Protein AF-A0A1J3K4W5-F1 (afdb_monomer_lite)

Structure (mmCIF, N/CA/C/O backbone):
data_AF-A0A1J3K4W5-F1
#
_entry.id   AF-A0A1J3K4W5-F1
#
loop_
_atom_site.group_PDB
_atom_site.id
_atom_site.type_symbol
_atom_site.label_atom_id
_atom_site.label_alt_id
_atom_site.label_comp_id
_atom_site.label_asym_id
_atom_site.label_entity_id
_atom_site.label_seq_id
_atom_site.pdbx_PDB_ins_code
_atom_site.Cartn_x
_atom_site.Cartn_y
_atom_site.Cartn_z
_atom_site.occupancy
_atom_site.B_iso_or_equiv
_atom_site.auth_seq_id
_atom_site.auth_comp_id
_atom_site.auth_asym_id
_atom_site.auth_atom_id
_atom_site.pdbx_PDB_model_num
ATOM 1 N N . ARG A 1 1 ? -16.619 -32.068 2.580 1.00 45.59 1 ARG A N 1
ATOM 2 C CA . ARG A 1 1 ? -15.956 -31.394 3.729 1.00 45.59 1 ARG A CA 1
ATOM 3 C C . ARG A 1 1 ? -15.918 -29.904 3.416 1.00 45.59 1 ARG A C 1
ATOM 5 O O . ARG A 1 1 ? -15.484 -29.599 2.311 1.00 45.59 1 ARG A O 1
ATOM 12 N N . PRO A 1 2 ? -16.373 -28.988 4.286 1.00 49.66 2 PRO A N 1
ATOM 13 C CA . PRO A 1 2 ? -16.243 -27.567 3.996 1.00 49.66 2 PRO A CA 1
ATOM 14 C C . PRO A 1 2 ? -14.756 -27.207 4.088 1.00 49.66 2 PRO A C 1
ATOM 16 O O . PRO A 1 2 ? -14.123 -27.378 5.128 1.00 49.66 2 PRO A O 1
ATOM 19 N N . THR A 1 3 ? -14.161 -26.788 2.976 1.00 56.88 3 THR A N 1
ATOM 20 C CA . THR A 1 3 ? -12.781 -26.299 2.940 1.00 56.88 3 THR A CA 1
ATOM 21 C C . THR A 1 3 ? -12.721 -24.973 3.686 1.00 56.88 3 THR A C 1
ATOM 23 O O . THR A 1 3 ? -13.363 -24.005 3.277 1.00 56.88 3 THR A O 1
ATOM 26 N N . LYS A 1 4 ? -11.967 -24.919 4.789 1.00 60.31 4 LYS A N 1
ATOM 27 C CA . LYS A 1 4 ? -11.711 -23.688 5.550 1.00 60.31 4 LYS A CA 1
ATOM 28 C C . LYS A 1 4 ? -11.095 -22.655 4.593 1.00 60.31 4 LYS A C 1
ATOM 30 O O . LYS A 1 4 ? -9.946 -22.797 4.184 1.00 60.31 4 LYS A O 1
ATOM 35 N N . ARG A 1 5 ? -11.883 -21.665 4.160 1.00 67.56 5 ARG A N 1
ATOM 36 C CA . ARG A 1 5 ? -11.459 -20.646 3.187 1.00 67.56 5 ARG A CA 1
ATOM 37 C C . ARG A 1 5 ? -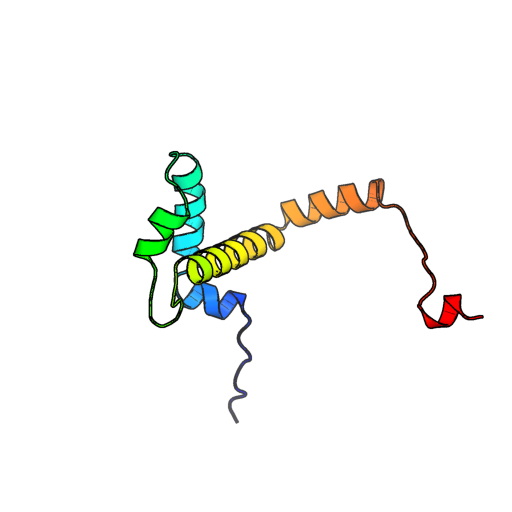10.372 -19.787 3.833 1.00 67.56 5 ARG A C 1
ATOM 39 O O . ARG A 1 5 ? -10.620 -19.171 4.868 1.00 67.56 5 ARG A O 1
ATOM 46 N N . ARG A 1 6 ? -9.168 -19.764 3.252 1.00 76.00 6 ARG A N 1
ATOM 47 C CA . ARG A 1 6 ? -8.068 -18.917 3.734 1.00 76.00 6 ARG A CA 1
ATOM 48 C C . ARG A 1 6 ? -8.482 -17.456 3.548 1.00 76.00 6 ARG A C 1
ATOM 50 O O . ARG A 1 6 ? -8.721 -17.027 2.422 1.00 76.00 6 ARG A O 1
ATOM 57 N N . LEU A 1 7 ? -8.623 -16.724 4.646 1.00 71.38 7 LEU A N 1
ATOM 58 C CA . LEU A 1 7 ? -8.928 -15.297 4.618 1.00 71.38 7 LEU A CA 1
ATOM 59 C C . LEU A 1 7 ? -7.654 -14.531 4.236 1.00 71.38 7 LEU A C 1
ATOM 61 O O . LEU A 1 7 ? -6.571 -14.839 4.735 1.00 71.38 7 LEU A O 1
ATOM 65 N N . SER A 1 8 ? -7.766 -13.574 3.314 1.00 77.62 8 SER A N 1
ATOM 66 C CA . SER A 1 8 ? -6.678 -12.634 3.035 1.00 77.62 8 SER A CA 1
ATOM 67 C C . SER A 1 8 ? -6.529 -11.662 4.205 1.00 77.62 8 SER A C 1
ATOM 69 O O . SER A 1 8 ? -7.503 -11.400 4.913 1.00 77.62 8 SER A O 1
ATOM 71 N N . GLN A 1 9 ? -5.336 -11.093 4.383 1.00 76.81 9 GLN A N 1
ATOM 72 C CA . GLN A 1 9 ? -5.098 -10.054 5.388 1.00 76.81 9 GLN A CA 1
ATOM 73 C C . GLN A 1 9 ? -6.092 -8.891 5.235 1.00 76.81 9 GLN A C 1
ATOM 75 O O . GLN A 1 9 ? -6.718 -8.510 6.216 1.00 76.81 9 GLN A O 1
ATOM 80 N N . TYR A 1 10 ? -6.369 -8.462 3.996 1.00 77.00 10 TYR A N 1
ATOM 81 C CA . TYR A 1 10 ? -7.445 -7.515 3.681 1.00 77.00 10 TYR A CA 1
ATOM 82 C C . TYR A 1 10 ? -8.799 -7.943 4.265 1.00 77.00 10 TYR A C 1
ATOM 84 O O . TYR A 1 10 ? -9.419 -7.188 5.002 1.00 77.00 10 TYR A O 1
ATOM 92 N N . SER A 1 11 ? -9.237 -9.183 4.011 1.00 79.62 11 SER A N 1
ATOM 93 C CA . SER A 1 11 ? -10.530 -9.670 4.515 1.00 79.62 11 SER A CA 1
ATOM 94 C C . SER A 1 11 ? -10.602 -9.758 6.042 1.00 79.62 11 SER A C 1
ATOM 96 O O . SER A 1 11 ? -11.690 -9.646 6.598 1.00 79.62 11 SER A O 1
ATOM 98 N N . ILE A 1 12 ? -9.466 -9.950 6.719 1.00 81.62 12 ILE A N 1
ATOM 99 C CA . ILE A 1 12 ? -9.385 -9.903 8.182 1.00 81.62 12 ILE A CA 1
ATOM 100 C C . ILE A 1 12 ? -9.534 -8.447 8.629 1.00 81.62 12 ILE A C 1
ATOM 102 O O . ILE A 1 12 ? -10.444 -8.139 9.389 1.00 81.62 12 ILE A O 1
ATOM 106 N N . CYS A 1 13 ? -8.727 -7.539 8.076 1.00 77.94 13 CYS A N 1
ATOM 107 C CA . CYS A 1 13 ? -8.740 -6.124 8.430 1.00 77.94 13 CYS A CA 1
ATOM 108 C C . CYS A 1 13 ? -10.106 -5.458 8.200 1.00 77.94 13 CYS A C 1
ATOM 110 O O . CYS A 1 13 ? -10.602 -4.762 9.083 1.00 77.94 13 CYS A O 1
ATOM 112 N N . THR A 1 14 ? -10.751 -5.707 7.057 1.00 75.81 14 THR A N 1
ATOM 113 C CA . THR A 1 14 ? -12.086 -5.167 6.760 1.00 75.81 14 THR A CA 1
ATOM 114 C C . THR A 1 14 ? -13.136 -5.689 7.738 1.00 75.81 14 THR A C 1
ATOM 116 O O . THR A 1 14 ? -13.960 -4.919 8.214 1.00 75.81 14 THR A O 1
ATOM 119 N N . ARG A 1 15 ? -13.104 -6.983 8.089 1.00 80.81 15 ARG A N 1
ATOM 120 C CA . ARG A 1 15 ? -14.057 -7.560 9.058 1.00 80.81 15 ARG A CA 1
ATOM 121 C C . ARG A 1 15 ? -13.837 -7.049 10.479 1.00 80.81 15 ARG A C 1
ATOM 123 O O . ARG A 1 15 ? -14.777 -7.066 11.264 1.00 80.81 15 ARG A O 1
ATOM 130 N N . SER A 1 16 ? -12.629 -6.593 10.792 1.00 80.88 16 SER A N 1
ATOM 131 C CA . SER A 1 16 ? -12.271 -6.002 12.082 1.00 80.88 16 SER A CA 1
ATOM 132 C C . SER A 1 16 ? -12.564 -4.496 12.177 1.00 80.88 16 SER A C 1
ATOM 134 O O . SER A 1 16 ? -12.149 -3.876 13.151 1.00 80.88 16 SER A O 1
ATOM 136 N N . GLY A 1 17 ? -13.239 -3.893 11.190 1.00 81.69 17 GLY A N 1
ATOM 137 C CA . GLY A 1 17 ? -13.609 -2.470 11.209 1.00 81.69 17 GLY A CA 1
ATOM 138 C C . GLY A 1 17 ? -12.468 -1.501 10.872 1.00 81.69 17 GLY A C 1
ATOM 139 O O . GLY A 1 17 ? -12.616 -0.286 11.000 1.00 81.69 17 GLY A O 1
ATOM 140 N N . LEU A 1 18 ? -11.309 -2.010 10.426 1.00 83.69 18 LEU A N 1
ATOM 141 C CA . LEU A 1 18 ? -10.176 -1.153 10.049 1.00 83.69 18 LEU A CA 1
ATOM 142 C C . LEU A 1 18 ? -10.458 -0.307 8.807 1.00 83.69 18 LEU A C 1
ATOM 144 O O . LEU A 1 18 ? -9.746 0.662 8.560 1.00 83.69 18 LEU A O 1
ATOM 148 N N . ARG A 1 19 ? -11.470 -0.666 8.014 1.00 83.75 19 ARG A N 1
AT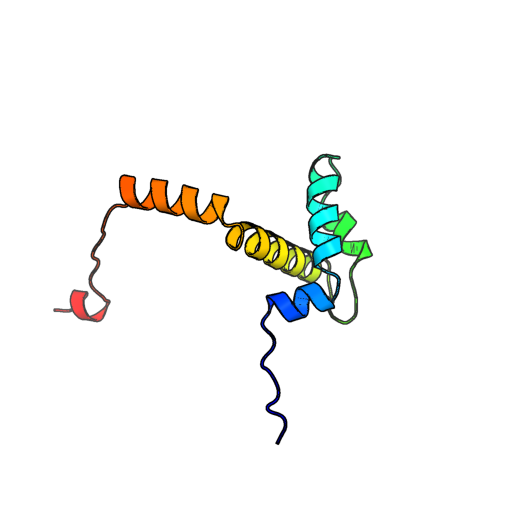OM 149 C CA . ARG A 1 19 ? -11.840 0.078 6.811 1.00 83.75 19 ARG A CA 1
ATOM 150 C C . ARG A 1 19 ? -12.452 1.429 7.155 1.00 83.75 19 ARG A C 1
ATOM 152 O O . ARG A 1 19 ? -12.021 2.448 6.630 1.00 83.75 19 ARG A O 1
ATOM 159 N N . GLU A 1 20 ? -13.402 1.449 8.077 1.00 85.06 20 GLU A N 1
ATOM 160 C CA . GLU A 1 20 ? -14.031 2.667 8.586 1.00 85.06 20 GLU A CA 1
ATOM 161 C C . GLU A 1 20 ? -12.999 3.554 9.286 1.00 85.06 20 GLU A C 1
ATOM 163 O O . GLU A 1 20 ? -13.020 4.774 9.146 1.00 85.06 20 GLU A O 1
ATOM 168 N N . ILE A 1 21 ? -12.059 2.930 9.998 1.00 82.31 21 ILE A N 1
ATOM 169 C CA . ILE A 1 21 ? -10.931 3.610 10.635 1.00 82.31 21 ILE A CA 1
ATOM 170 C C . ILE A 1 21 ? -10.017 4.251 9.580 1.00 82.31 21 ILE A C 1
ATOM 172 O O . ILE A 1 21 ? -9.661 5.417 9.718 1.00 82.31 21 ILE A O 1
ATOM 176 N N . ALA A 1 22 ? -9.670 3.533 8.508 1.00 82.75 22 ALA A N 1
ATOM 177 C CA . ALA A 1 22 ? -8.837 4.053 7.424 1.00 82.75 22 ALA A CA 1
ATOM 178 C C . ALA A 1 22 ? -9.474 5.260 6.712 1.00 82.75 22 ALA A C 1
ATOM 180 O O . ALA A 1 22 ? -8.770 6.222 6.409 1.00 82.75 22 ALA A O 1
ATOM 181 N N . ILE A 1 23 ? -10.794 5.240 6.494 1.00 83.81 23 ILE A N 1
ATOM 182 C CA . ILE A 1 23 ? -11.534 6.370 5.907 1.00 83.81 23 ILE A CA 1
ATOM 183 C C . ILE A 1 23 ? -11.497 7.580 6.844 1.00 83.81 23 ILE A C 1
ATOM 185 O O . ILE A 1 23 ? -11.127 8.668 6.415 1.00 83.81 23 ILE A O 1
ATOM 189 N N . LYS A 1 24 ? -11.778 7.382 8.138 1.00 82.94 24 LYS A N 1
ATOM 190 C CA . LYS A 1 24 ? -11.705 8.464 9.131 1.00 82.94 24 LYS A CA 1
ATOM 191 C C . LYS A 1 24 ? -10.304 9.053 9.246 1.00 82.94 24 LYS A C 1
ATOM 193 O O . LYS A 1 24 ? -10.176 10.265 9.352 1.00 82.94 24 LYS A O 1
ATOM 198 N N . PHE A 1 25 ? -9.261 8.224 9.175 1.00 80.38 25 PHE A N 1
ATOM 199 C CA . PHE A 1 25 ? -7.882 8.710 9.118 1.00 80.38 25 PHE A CA 1
ATOM 200 C C . PHE A 1 25 ? -7.638 9.586 7.890 1.00 80.38 25 PHE A C 1
ATOM 202 O O . PHE A 1 25 ? -7.019 10.636 8.022 1.00 80.38 25 PHE A O 1
ATOM 209 N N . ALA A 1 26 ? -8.128 9.187 6.714 1.00 75.88 26 ALA A N 1
ATOM 210 C CA . ALA A 1 26 ? -7.989 9.981 5.497 1.00 75.88 26 ALA A CA 1
ATOM 211 C C . ALA A 1 26 ? -8.726 11.330 5.603 1.00 75.88 26 ALA A C 1
ATOM 213 O O . ALA A 1 26 ? -8.157 12.362 5.262 1.00 75.88 26 ALA A O 1
ATOM 214 N N . GLU A 1 27 ? -9.948 11.339 6.135 1.00 75.06 27 GLU A N 1
ATOM 215 C CA . GLU A 1 27 ? -10.753 12.554 6.324 1.00 75.06 27 GLU A CA 1
ATOM 216 C C . GLU A 1 27 ? -10.148 13.494 7.376 1.00 75.06 27 GLU A C 1
ATOM 218 O O . GLU A 1 27 ? -9.965 14.677 7.117 1.00 75.06 27 GLU A O 1
ATOM 223 N N . GLN A 1 28 ? -9.762 12.973 8.541 1.00 65.56 28 GLN A N 1
ATOM 224 C CA . GLN A 1 28 ? -9.243 13.776 9.655 1.00 65.56 28 GLN A CA 1
ATOM 225 C C . GLN A 1 28 ? -7.765 14.156 9.495 1.00 65.56 28 GLN A C 1
ATOM 227 O O . GLN A 1 28 ? -7.308 15.111 10.118 1.00 65.56 28 GLN A O 1
ATOM 232 N N . SER A 1 29 ? -7.011 13.487 8.615 1.00 57.84 29 SER A N 1
ATOM 233 C CA . SER A 1 29 ? -5.682 13.967 8.207 1.00 57.84 29 SER A CA 1
ATOM 234 C C . SER A 1 29 ? -5.728 15.311 7.462 1.00 57.84 29 SER A C 1
ATOM 236 O O . SER A 1 29 ? -4.717 16.008 7.414 1.00 57.84 29 SER A O 1
ATOM 238 N N . LEU A 1 30 ? -6.899 15.724 6.958 1.00 58.84 30 LEU A N 1
ATOM 239 C CA . LEU A 1 30 ? -7.139 17.081 6.451 1.00 58.84 30 LEU A CA 1
ATOM 240 C C . LEU A 1 30 ? -7.406 18.099 7.582 1.00 58.84 30 LEU A C 1
ATOM 242 O O . LEU A 1 30 ? -7.313 19.301 7.344 1.00 58.84 30 LEU A O 1
ATOM 246 N N . GLU A 1 31 ? -7.695 17.640 8.807 1.00 58.28 31 GLU A N 1
ATOM 247 C CA . GLU A 1 31 ? -8.094 18.460 9.967 1.00 58.28 31 GLU A CA 1
ATOM 248 C C . GLU A 1 31 ? -6.980 18.664 11.028 1.00 58.28 31 GLU A C 1
ATOM 250 O O . GLU A 1 31 ? -7.215 19.318 12.036 1.00 58.28 31 GLU A O 1
ATOM 255 N N . ASN A 1 32 ? -5.734 18.241 10.762 1.00 59.38 32 ASN A N 1
ATOM 256 C CA . ASN A 1 32 ? -4.512 18.457 11.580 1.00 59.38 32 ASN A CA 1
ATOM 257 C C . ASN A 1 32 ? -4.366 17.668 12.902 1.00 59.38 32 ASN A C 1
ATOM 259 O O . ASN A 1 32 ? -3.387 17.890 13.619 1.00 59.38 32 ASN A O 1
ATOM 263 N N . ASP A 1 33 ? -5.245 16.720 13.226 1.00 63.56 33 ASP A N 1
ATOM 264 C CA . ASP A 1 33 ? -5.031 15.857 14.398 1.00 63.56 33 ASP A CA 1
ATOM 265 C C . ASP A 1 33 ? -3.934 14.805 14.137 1.00 63.56 33 ASP A C 1
ATOM 267 O O . ASP A 1 33 ? -3.903 14.147 13.093 1.00 63.56 33 ASP A O 1
ATOM 271 N N . ALA A 1 34 ? -3.036 14.606 15.111 1.00 82.00 34 ALA A N 1
ATOM 272 C CA . ALA A 1 34 ? -1.973 13.607 15.008 1.00 82.00 34 ALA A CA 1
ATOM 273 C C . ALA A 1 34 ? -2.571 12.179 14.932 1.00 82.00 34 ALA A C 1
ATOM 275 O O . ALA A 1 34 ? -3.352 11.792 15.812 1.00 82.00 34 ALA A O 1
ATOM 276 N N . PRO A 1 35 ? -2.208 11.362 13.925 1.00 83.81 35 PRO A N 1
ATOM 277 C CA . PRO A 1 35 ? -2.825 10.055 13.678 1.00 83.81 35 PRO A CA 1
ATOM 278 C C . PRO A 1 35 ? -2.664 9.081 14.856 1.00 83.81 35 PRO A C 1
ATOM 280 O O . PRO A 1 35 ? -3.528 8.242 15.106 1.00 83.81 35 PRO A O 1
ATOM 283 N N . GLU A 1 36 ? -1.611 9.221 15.653 1.00 86.75 36 GLU A N 1
ATOM 284 C CA . GLU A 1 36 ? -1.392 8.432 16.865 1.00 86.75 36 GLU A CA 1
ATOM 285 C C . GLU A 1 36 ? -2.469 8.692 17.928 1.00 86.75 36 GLU A C 1
ATOM 287 O O . GLU A 1 36 ? -2.927 7.754 18.582 1.00 86.75 36 GLU A O 1
ATOM 292 N N . GLN A 1 37 ? -2.920 9.943 18.080 1.00 86.94 37 GLN A N 1
ATOM 293 C CA . GLN A 1 37 ? -3.959 10.293 19.054 1.00 86.94 37 GLN A CA 1
ATOM 294 C C . GLN A 1 37 ? -5.321 9.728 18.656 1.00 86.94 37 GLN A C 1
ATOM 296 O O . GLN A 1 37 ? -6.092 9.264 19.496 1.00 86.94 37 GLN A O 1
ATOM 301 N N . MET A 1 38 ? -5.614 9.726 17.361 1.00 86.00 38 MET A N 1
ATOM 302 C CA . MET A 1 38 ? -6.833 9.130 16.833 1.00 86.00 38 MET A CA 1
ATOM 303 C C . MET A 1 38 ? -6.803 7.601 16.943 1.00 86.00 38 MET A C 1
ATOM 305 O O . MET A 1 38 ? -7.815 7.001 17.303 1.00 86.00 38 MET A O 1
ATOM 309 N N . ALA A 1 39 ? -5.644 6.974 16.723 1.00 90.00 39 ALA A N 1
ATOM 310 C CA . ALA A 1 39 ? -5.463 5.528 16.837 1.00 90.00 39 ALA A CA 1
ATOM 311 C C . ALA A 1 39 ? -5.727 4.986 18.250 1.00 90.00 39 ALA A C 1
ATOM 313 O O . ALA A 1 39 ? -6.246 3.877 18.378 1.00 90.00 39 ALA A O 1
ATOM 314 N N . LEU A 1 40 ? -5.454 5.771 19.302 1.00 91.44 40 LEU A N 1
ATOM 315 C CA . LEU A 1 40 ? -5.754 5.395 20.694 1.00 91.44 40 LEU A CA 1
ATOM 316 C C . LEU A 1 40 ? -7.228 5.017 20.905 1.00 91.44 40 LEU A C 1
ATOM 318 O O . LEU A 1 40 ? -7.522 4.139 21.712 1.00 91.44 40 LEU A O 1
ATOM 322 N N . LYS A 1 41 ? -8.154 5.628 20.153 1.00 89.94 41 LYS A N 1
ATOM 323 C CA . LYS A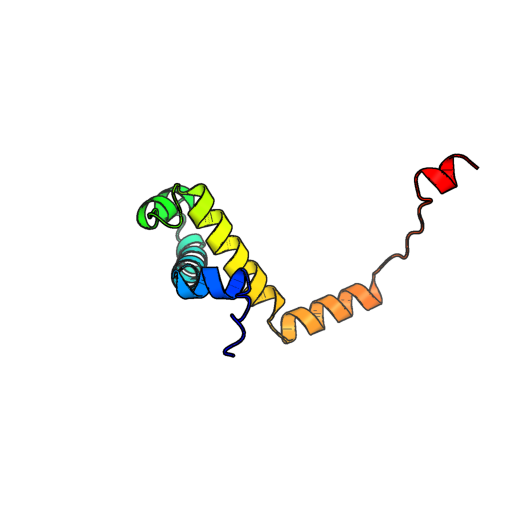 1 41 ? -9.601 5.358 20.243 1.00 89.94 41 LYS A CA 1
ATOM 324 C C . LYS A 1 41 ? -10.000 3.985 19.688 1.00 89.94 41 LYS A C 1
ATOM 326 O O . LYS A 1 41 ? -11.133 3.559 19.886 1.00 89.94 41 LYS A O 1
ATOM 331 N N . TYR A 1 42 ? -9.093 3.318 18.976 1.00 87.56 42 TYR A N 1
ATOM 332 C CA . TYR A 1 42 ? -9.362 2.091 18.225 1.00 87.56 42 TYR A CA 1
ATOM 333 C C . TYR A 1 42 ? -8.490 0.905 18.657 1.00 87.56 42 TYR A C 1
ATOM 335 O O . TYR A 1 42 ? -8.539 -0.152 18.026 1.00 87.56 42 TYR A O 1
ATOM 343 N N . VAL A 1 43 ? -7.707 1.059 19.729 1.00 92.38 43 VAL A N 1
ATOM 344 C CA . VAL A 1 43 ? -6.979 -0.047 20.362 1.00 92.38 43 VAL A CA 1
ATOM 345 C C . VAL A 1 43 ? -7.986 -1.062 20.905 1.00 92.38 43 VAL A C 1
ATOM 347 O O . VAL A 1 43 ? -8.947 -0.699 21.583 1.00 92.38 43 VAL A O 1
ATOM 350 N N . CYS A 1 44 ? -7.785 -2.341 20.598 1.00 88.62 44 CYS A N 1
ATOM 351 C CA . CYS A 1 44 ? -8.658 -3.429 21.043 1.00 88.62 44 CYS A CA 1
ATOM 352 C C . CYS A 1 44 ? -7.891 -4.758 21.125 1.00 88.62 44 CYS A C 1
ATOM 354 O O . CYS A 1 44 ? -6.713 -4.820 20.790 1.00 88.62 44 CYS A O 1
ATOM 356 N N . GLU A 1 45 ? -8.553 -5.848 21.524 1.00 87.94 45 GLU A N 1
ATOM 357 C CA . GLU A 1 45 ? -7.926 -7.180 21.633 1.00 87.94 45 GLU A CA 1
ATOM 358 C C . GLU A 1 45 ? -7.242 -7.639 20.326 1.00 87.94 45 GLU A C 1
ATOM 360 O O . GLU A 1 45 ? -6.206 -8.296 20.360 1.00 87.94 45 GLU A O 1
ATOM 365 N N . MET A 1 46 ? -7.778 -7.248 19.163 1.00 84.81 46 MET A N 1
ATOM 366 C CA . MET A 1 46 ? -7.187 -7.562 17.854 1.00 84.81 46 MET A CA 1
ATOM 367 C C . MET A 1 46 ? -6.040 -6.620 17.447 1.00 84.81 46 MET A C 1
ATOM 369 O O . MET A 1 46 ? -5.219 -6.995 16.611 1.00 84.81 46 MET A O 1
ATOM 373 N N . PHE A 1 47 ? -5.980 -5.410 18.011 1.00 90.38 47 PHE A N 1
ATOM 374 C CA . PHE A 1 47 ? -4.971 -4.383 17.726 1.00 90.38 47 PHE A CA 1
ATOM 375 C C . PHE A 1 47 ? -4.491 -3.792 19.051 1.00 90.38 47 PHE A C 1
ATOM 377 O O . PHE A 1 47 ? -5.019 -2.783 19.517 1.00 90.38 47 PHE A O 1
ATOM 384 N N . GLY A 1 48 ? -3.522 -4.467 19.673 1.00 91.19 48 GLY A N 1
ATOM 385 C CA . GLY A 1 48 ? -3.144 -4.238 21.073 1.00 91.19 48 GLY A CA 1
ATOM 386 C C . GLY A 1 48 ? -2.483 -2.893 21.374 1.00 91.19 48 GLY A C 1
ATOM 387 O O . GLY A 1 48 ? -2.329 -2.541 22.540 1.00 91.19 48 GLY A O 1
ATOM 388 N N . ASP A 1 49 ? -2.116 -2.126 20.350 1.00 94.31 49 ASP A N 1
ATOM 389 C CA . ASP A 1 49 ? -1.520 -0.807 20.502 1.00 94.31 49 ASP A CA 1
ATOM 390 C C . ASP A 1 49 ? -1.866 0.111 19.307 1.00 94.31 49 ASP A C 1
ATOM 392 O O . ASP A 1 49 ? -2.299 -0.364 18.248 1.00 94.31 49 ASP A O 1
ATOM 396 N N . PRO A 1 50 ? -1.686 1.439 19.444 1.00 93.56 50 PRO A N 1
ATOM 397 C CA . PRO A 1 50 ? -1.986 2.393 18.376 1.00 93.56 50 PRO A CA 1
ATOM 398 C C . PRO A 1 50 ? -1.193 2.158 17.082 1.00 93.56 50 PRO A C 1
ATOM 400 O O . PRO A 1 50 ? -1.700 2.433 15.996 1.00 93.56 50 PRO A O 1
ATOM 403 N N . GLN A 1 51 ? 0.032 1.627 17.157 1.00 94.00 51 GLN A N 1
ATOM 404 C CA . GLN A 1 51 ? 0.837 1.329 15.969 1.00 94.00 51 GLN A CA 1
ATOM 405 C C . GLN A 1 51 ? 0.272 0.133 15.200 1.00 94.00 51 GLN A C 1
ATOM 407 O O . GLN A 1 51 ? 0.272 0.146 13.965 1.00 94.00 51 GLN A O 1
ATOM 412 N N . ALA A 1 52 ? -0.275 -0.866 15.894 1.00 93.31 52 ALA A N 1
ATOM 413 C CA . ALA A 1 52 ? -0.993 -1.977 15.278 1.00 93.31 52 ALA A CA 1
ATOM 414 C C . ALA A 1 52 ? -2.245 -1.489 14.529 1.00 93.31 52 ALA A C 1
ATOM 416 O O . ALA A 1 52 ? -2.466 -1.890 13.382 1.00 93.31 52 ALA A O 1
ATOM 417 N N . VAL A 1 53 ? -3.011 -0.563 15.124 1.00 93.75 53 VAL A N 1
ATOM 418 C CA . VAL A 1 53 ? -4.165 0.090 14.475 1.00 93.75 53 VAL A CA 1
ATOM 419 C C . VAL A 1 53 ? -3.728 0.836 13.213 1.00 93.75 53 VAL A C 1
ATOM 421 O O . VAL A 1 53 ? -4.283 0.605 12.139 1.00 93.75 53 VAL A O 1
ATOM 424 N N . LEU A 1 54 ? -2.711 1.697 13.315 1.00 92.69 54 LEU A N 1
ATOM 425 C CA . LEU A 1 54 ? -2.211 2.495 12.188 1.00 92.69 54 LEU A CA 1
ATOM 426 C C . LEU A 1 54 ? -1.654 1.622 11.063 1.00 92.69 54 LEU A C 1
ATOM 428 O O . LEU A 1 54 ? -1.901 1.885 9.886 1.00 92.69 54 LEU A O 1
ATOM 432 N N . THR A 1 55 ? -0.931 0.558 11.407 1.00 93.25 55 THR A N 1
ATOM 433 C CA . THR A 1 55 ? -0.403 -0.408 10.434 1.00 93.25 55 THR A CA 1
ATOM 434 C C . THR A 1 55 ? -1.541 -1.114 9.701 1.00 93.25 55 THR A C 1
ATOM 436 O O . THR A 1 55 ? -1.504 -1.234 8.474 1.00 93.25 55 THR A O 1
ATOM 439 N N . GLY A 1 56 ? -2.579 -1.529 10.431 1.00 91.62 56 GLY A N 1
ATOM 440 C CA . GLY A 1 56 ? -3.783 -2.123 9.860 1.00 91.62 56 GLY A CA 1
ATOM 441 C C . GLY A 1 56 ? -4.533 -1.163 8.937 1.00 91.62 56 GLY A C 1
ATOM 442 O O . GLY A 1 56 ? -4.836 -1.518 7.798 1.00 91.62 56 GLY A O 1
ATOM 443 N N . ALA A 1 57 ? -4.773 0.069 9.387 1.00 91.06 57 ALA A N 1
ATOM 444 C CA . ALA A 1 57 ? -5.435 1.106 8.597 1.00 91.06 57 ALA A CA 1
ATOM 445 C C . ALA A 1 57 ? -4.652 1.436 7.315 1.00 91.06 57 ALA A C 1
ATOM 447 O O . ALA A 1 57 ? -5.229 1.475 6.228 1.00 91.06 57 ALA A O 1
ATOM 448 N N . ARG A 1 58 ? -3.321 1.571 7.409 1.00 92.69 58 ARG A N 1
ATOM 449 C CA . ARG A 1 58 ? -2.435 1.787 6.254 1.00 92.69 58 ARG A CA 1
ATOM 450 C C . ARG A 1 58 ? -2.510 0.634 5.259 1.00 92.69 58 ARG A C 1
ATOM 452 O O . ARG A 1 58 ? -2.570 0.876 4.058 1.00 92.69 58 ARG A O 1
ATOM 459 N N . HIS A 1 59 ? -2.518 -0.610 5.741 1.00 92.00 59 HIS A N 1
ATOM 460 C CA . HIS A 1 59 ? -2.661 -1.783 4.878 1.00 92.00 59 HIS A CA 1
ATOM 461 C C . HIS A 1 59 ? -3.996 -1.770 4.127 1.00 92.00 59 HIS A C 1
ATOM 463 O O . HIS A 1 59 ? -4.015 -2.040 2.925 1.00 92.00 59 HIS A O 1
ATOM 469 N N . VAL A 1 60 ? -5.098 -1.429 4.805 1.00 92.31 60 VAL A N 1
ATOM 470 C CA . VAL A 1 60 ? -6.417 -1.320 4.165 1.00 92.31 60 VAL A CA 1
ATOM 471 C C . VAL A 1 60 ? -6.412 -0.221 3.109 1.00 92.31 60 VAL A C 1
ATOM 473 O O . VAL A 1 60 ? -6.704 -0.519 1.955 1.00 92.31 60 VAL A O 1
ATOM 476 N N . ALA A 1 61 ? -5.991 0.996 3.461 1.00 90.62 61 ALA A N 1
ATOM 477 C CA . ALA A 1 61 ? -5.940 2.124 2.530 1.00 90.62 61 ALA A CA 1
ATOM 478 C C . ALA A 1 61 ? -5.072 1.816 1.299 1.00 90.62 61 ALA A C 1
ATOM 480 O O . ALA A 1 61 ? -5.517 1.971 0.163 1.00 90.62 61 ALA A O 1
ATOM 481 N N . ALA A 1 62 ? -3.857 1.298 1.508 1.00 90.50 62 ALA A N 1
ATOM 482 C CA . ALA A 1 62 ? -2.965 0.911 0.419 1.00 90.50 62 ALA A CA 1
ATOM 483 C C . ALA A 1 62 ? -3.583 -0.182 -0.466 1.00 90.50 62 ALA A C 1
ATOM 485 O O . ALA A 1 62 ? -3.472 -0.115 -1.688 1.00 90.50 62 ALA A O 1
ATOM 486 N N . THR A 1 63 ? -4.262 -1.168 0.129 1.00 90.06 63 THR A N 1
ATOM 487 C CA . THR A 1 63 ? -4.912 -2.243 -0.631 1.00 90.06 63 THR A CA 1
ATOM 488 C C . THR A 1 63 ? -6.071 -1.712 -1.467 1.00 90.06 63 THR A C 1
ATOM 490 O O . THR A 1 63 ? -6.174 -2.073 -2.638 1.00 90.06 63 THR A O 1
ATOM 493 N N . GLU A 1 64 ? -6.913 -0.837 -0.915 1.00 90.56 64 GLU A N 1
ATOM 494 C CA . GLU A 1 64 ? -8.038 -0.239 -1.643 1.00 90.56 64 GLU A CA 1
ATOM 495 C C . GLU A 1 64 ? -7.553 0.612 -2.820 1.00 90.56 64 GLU A C 1
ATOM 497 O O . GLU A 1 64 ? -7.970 0.365 -3.952 1.00 90.56 64 GLU A O 1
ATOM 502 N N . ILE A 1 65 ? -6.575 1.496 -2.594 1.00 91.75 65 ILE A N 1
ATOM 503 C CA . ILE A 1 65 ? -5.939 2.287 -3.662 1.00 91.75 65 ILE A CA 1
ATOM 504 C C . ILE A 1 65 ? -5.313 1.367 -4.715 1.00 91.75 65 ILE A C 1
ATOM 506 O O . ILE A 1 65 ? -5.485 1.576 -5.914 1.00 91.75 65 ILE A O 1
ATOM 510 N N . SER A 1 66 ? -4.610 0.313 -4.285 1.00 92.00 66 SER A N 1
ATOM 511 C CA . SER A 1 66 ? -3.967 -0.628 -5.207 1.00 92.00 66 SER A CA 1
ATOM 512 C C . SER A 1 66 ? -4.967 -1.400 -6.053 1.00 92.00 66 SER A C 1
ATOM 514 O O . SER A 1 66 ? -4.595 -1.870 -7.125 1.00 92.00 66 SER A O 1
ATOM 516 N N . CYS A 1 67 ? -6.204 -1.566 -5.574 1.00 91.06 67 CYS A N 1
ATOM 517 C CA . CYS A 1 67 ? -7.266 -2.289 -6.254 1.00 91.06 67 CYS A CA 1
ATOM 518 C C . CYS A 1 67 ? -8.031 -1.422 -7.258 1.00 91.06 67 CYS A C 1
ATOM 520 O O . CYS A 1 67 ? -8.608 -2.000 -8.187 1.00 91.06 67 CYS A O 1
ATOM 522 N N . GLU A 1 68 ? -7.962 -0.096 -7.129 1.00 94.88 68 GLU A N 1
ATOM 523 C CA . GLU A 1 68 ? -8.695 0.860 -7.953 1.00 94.88 68 GLU A CA 1
ATOM 524 C C . GLU A 1 68 ? -8.292 0.764 -9.442 1.00 94.88 68 GLU A C 1
ATOM 526 O O . GLU A 1 68 ? -7.112 0.934 -9.781 1.00 94.88 68 GLU A O 1
ATOM 531 N N . PRO A 1 69 ? -9.232 0.470 -10.366 1.00 93.81 69 PRO A N 1
ATOM 532 C CA . PRO A 1 69 ? -8.908 0.201 -11.769 1.00 93.81 69 PRO A CA 1
ATOM 533 C C . PRO A 1 69 ? -8.157 1.341 -12.464 1.00 93.81 69 PRO A C 1
ATOM 535 O O . PRO A 1 69 ? -7.182 1.091 -13.177 1.00 93.81 69 PRO A O 1
ATOM 538 N N . TRP A 1 70 ? -8.574 2.585 -12.221 1.00 94.25 70 TRP A N 1
ATOM 539 C CA . TRP A 1 70 ? -7.980 3.772 -12.836 1.00 94.25 70 TRP A CA 1
ATOM 540 C C . TRP A 1 70 ? -6.551 4.019 -12.357 1.00 94.25 70 TRP A C 1
ATOM 542 O O . TRP A 1 70 ? -5.669 4.289 -13.172 1.00 94.25 70 TRP A O 1
ATOM 552 N N . VAL A 1 71 ? -6.292 3.827 -11.059 1.00 95.69 71 VAL A N 1
ATOM 553 C CA . VAL A 1 71 ? -4.940 3.916 -10.486 1.00 95.69 71 VAL A CA 1
ATOM 554 C C . VAL A 1 71 ? -4.030 2.867 -11.124 1.00 95.69 71 VAL A C 1
ATOM 556 O O . VAL A 1 71 ? -2.940 3.198 -11.591 1.00 95.69 71 VAL A O 1
ATOM 559 N N . LYS A 1 72 ? -4.487 1.611 -11.241 1.00 95.44 72 LYS A N 1
ATOM 560 C CA . LYS A 1 72 ? -3.720 0.542 -11.910 1.00 95.44 72 LYS A CA 1
ATOM 561 C C . LYS A 1 72 ? -3.409 0.875 -13.364 1.00 95.44 72 LYS A C 1
ATOM 563 O O . LYS A 1 72 ? -2.294 0.624 -13.820 1.00 95.44 72 LYS A O 1
ATOM 568 N N . GLN A 1 73 ? -4.394 1.382 -14.105 1.00 96.12 73 GLN A N 1
ATOM 569 C CA . GLN A 1 73 ? -4.219 1.747 -15.509 1.00 96.12 73 GLN A CA 1
ATOM 570 C C . GLN A 1 73 ? -3.194 2.872 -15.657 1.00 96.12 73 GLN A C 1
ATOM 572 O O . GLN A 1 73 ? -2.289 2.762 -16.483 1.00 96.12 73 GLN A O 1
ATOM 577 N N . TYR A 1 74 ? -3.299 3.906 -14.825 1.00 96.94 74 TYR A N 1
ATOM 578 C CA . 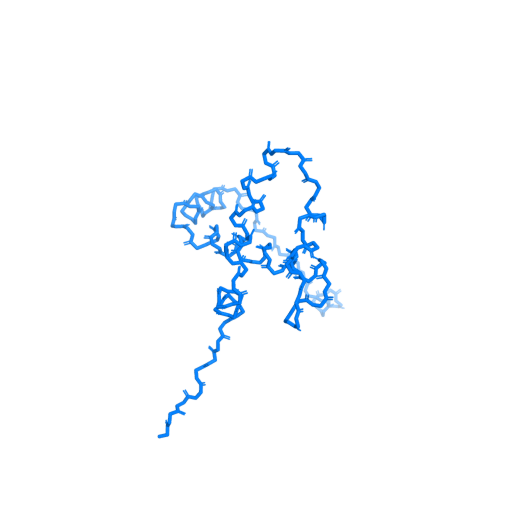TYR A 1 74 ? -2.391 5.046 -14.828 1.00 96.94 74 TYR A CA 1
ATOM 579 C C . TYR A 1 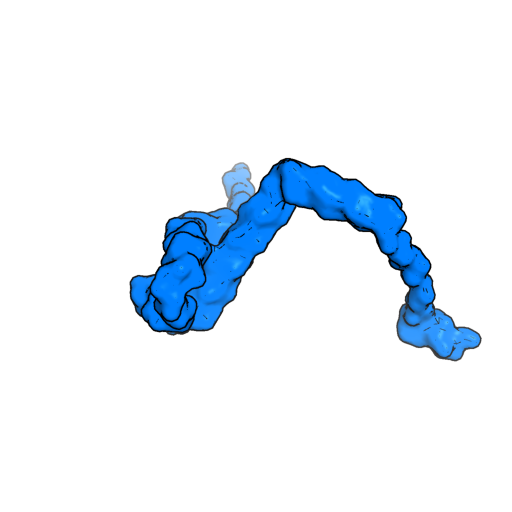74 ? -0.952 4.643 -14.486 1.00 96.94 74 TYR A C 1
ATOM 581 O O . TYR A 1 74 ? -0.035 4.892 -15.269 1.00 96.94 74 TYR A O 1
ATOM 589 N N . VAL A 1 75 ? -0.755 3.932 -13.369 1.00 96.75 75 VAL A N 1
ATOM 590 C CA . VAL A 1 75 ? 0.569 3.454 -12.936 1.00 96.75 75 VAL A CA 1
ATOM 591 C C . VAL A 1 75 ? 1.187 2.530 -13.984 1.00 96.75 75 VAL A C 1
ATOM 593 O O . VAL A 1 75 ? 2.367 2.672 -14.302 1.00 96.75 75 VAL A O 1
ATOM 596 N N . ARG A 1 76 ? 0.401 1.620 -14.581 1.00 96.81 76 ARG A N 1
ATOM 597 C CA . ARG A 1 76 ? 0.879 0.755 -15.672 1.00 96.81 76 ARG A CA 1
ATOM 598 C C . ARG A 1 76 ? 1.337 1.573 -16.877 1.00 96.81 76 ARG A C 1
ATOM 600 O O . ARG A 1 76 ? 2.372 1.246 -17.446 1.00 96.81 76 ARG A O 1
ATOM 607 N N . GLY A 1 77 ? 0.590 2.611 -17.256 1.00 97.38 77 GLY A N 1
ATOM 608 C CA . GLY A 1 77 ? 0.952 3.502 -18.359 1.00 97.38 77 GLY A CA 1
ATOM 609 C C . GLY A 1 77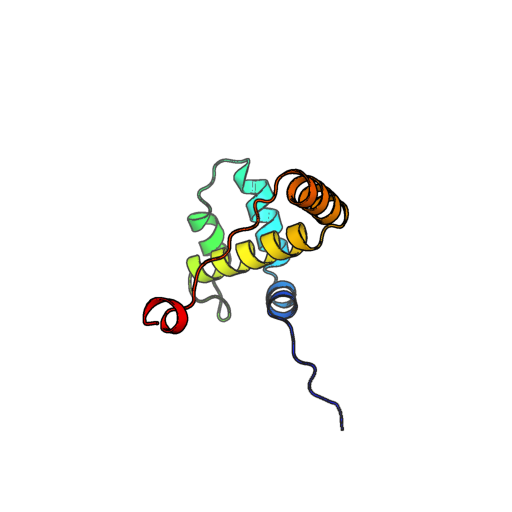 ? 2.297 4.190 -18.127 1.00 97.38 77 GLY A C 1
ATOM 610 O O . GLY A 1 77 ? 3.188 4.079 -18.966 1.00 97.38 77 GLY A O 1
ATOM 611 N N . ILE A 1 78 ? 2.480 4.812 -16.957 1.00 97.38 78 ILE A N 1
ATOM 612 C CA . ILE A 1 78 ? 3.742 5.474 -16.585 1.00 97.38 78 ILE A CA 1
ATOM 613 C C . ILE A 1 78 ? 4.898 4.481 -16.554 1.00 97.38 78 ILE A C 1
ATOM 615 O O . ILE A 1 78 ? 5.971 4.772 -17.082 1.00 97.38 78 ILE A O 1
ATOM 619 N N . TYR A 1 79 ? 4.695 3.316 -15.937 1.00 96.81 79 TYR A N 1
ATOM 620 C CA . TYR A 1 79 ? 5.742 2.309 -15.816 1.00 96.81 79 TYR A CA 1
ATOM 621 C C . TYR A 1 79 ? 6.172 1.793 -17.192 1.00 96.81 79 TYR A C 1
ATOM 623 O O . TYR A 1 79 ? 7.359 1.744 -17.478 1.00 96.81 79 TYR A O 1
ATOM 631 N N . MET A 1 80 ? 5.225 1.486 -18.082 1.00 96.12 80 MET A N 1
ATOM 632 C CA . MET A 1 80 ? 5.540 1.031 -19.443 1.00 96.12 80 MET A CA 1
ATOM 633 C C . MET A 1 80 ? 6.307 2.072 -20.263 1.00 96.12 80 MET A C 1
ATOM 635 O O . MET A 1 80 ? 7.089 1.699 -21.130 1.00 96.12 80 MET A O 1
ATOM 639 N N . GLN A 1 81 ? 6.098 3.362 -19.997 1.00 96.56 81 GLN A N 1
ATOM 640 C CA . GLN A 1 81 ? 6.799 4.443 -20.691 1.00 96.56 81 GLN A CA 1
ATOM 641 C C . GLN A 1 81 ? 8.199 4.716 -20.128 1.00 96.56 81 GLN A C 1
ATOM 643 O O . GLN A 1 81 ? 9.090 5.075 -20.890 1.00 96.56 81 GLN A O 1
ATOM 648 N N . ASN A 1 82 ? 8.395 4.573 -18.812 1.00 96.69 82 ASN A N 1
ATOM 649 C CA . ASN A 1 82 ? 9.579 5.103 -18.121 1.00 96.69 82 ASN A CA 1
ATOM 650 C C . ASN A 1 82 ? 10.432 4.043 -17.408 1.00 96.69 82 ASN A C 1
ATOM 652 O O . ASN A 1 82 ? 11.465 4.384 -16.831 1.00 96.69 82 ASN A O 1
ATOM 656 N N . ALA A 1 83 ? 10.013 2.777 -17.375 1.00 96.06 83 ALA A N 1
ATOM 657 C CA . ALA A 1 83 ? 10.752 1.747 -16.656 1.00 96.06 83 ALA A CA 1
ATOM 658 C C . ALA A 1 83 ? 12.124 1.489 -17.291 1.00 96.06 83 ALA A C 1
ATOM 660 O O . ALA A 1 83 ? 12.242 1.223 -18.486 1.00 96.06 83 ALA A O 1
ATOM 661 N N . LEU A 1 84 ? 13.159 1.501 -16.452 1.00 97.00 84 LEU A N 1
ATOM 662 C CA . LEU A 1 84 ? 14.496 1.053 -16.818 1.00 97.00 84 LEU A CA 1
ATOM 663 C C . LEU A 1 84 ? 14.651 -0.419 -16.445 1.00 97.00 84 LEU A C 1
ATOM 665 O O . LEU A 1 84 ? 14.434 -0.808 -15.295 1.00 97.00 84 LEU A O 1
ATOM 669 N N . VAL A 1 85 ? 15.054 -1.236 -17.415 1.00 95.50 85 VAL A N 1
ATOM 670 C CA . VAL A 1 85 ? 15.392 -2.640 -17.175 1.00 95.50 85 VAL A CA 1
ATOM 671 C C . VAL A 1 85 ? 16.801 -2.698 -16.599 1.00 95.50 85 VAL A C 1
ATOM 673 O O . VAL A 1 85 ? 17.764 -2.328 -17.267 1.00 95.50 85 VAL A O 1
ATOM 676 N N . SER A 1 86 ? 16.926 -3.172 -15.361 1.00 95.88 86 SER A N 1
ATOM 677 C CA . SER A 1 86 ? 18.217 -3.431 -14.730 1.00 95.88 86 SER A CA 1
ATOM 678 C C . SER A 1 86 ? 18.452 -4.932 -14.595 1.00 95.88 86 SER A C 1
ATOM 680 O O . SER A 1 86 ? 17.561 -5.701 -14.235 1.00 95.88 86 SER A O 1
ATOM 682 N N . VAL A 1 87 ? 19.680 -5.354 -14.889 1.00 95.62 87 VAL A N 1
ATOM 683 C CA . VAL A 1 87 ? 20.148 -6.717 -14.641 1.00 95.62 87 VAL A CA 1
ATOM 684 C C . VAL A 1 87 ? 21.266 -6.628 -13.619 1.00 95.62 87 VAL A C 1
ATOM 686 O O . VAL A 1 87 ? 22.185 -5.823 -13.751 1.00 95.62 87 VAL A O 1
ATOM 689 N N . SER A 1 88 ? 21.176 -7.429 -12.564 1.00 94.62 88 SER A N 1
ATOM 690 C CA . SER A 1 88 ? 22.221 -7.535 -11.552 1.00 94.62 88 SER A CA 1
ATOM 691 C C . SER A 1 88 ? 22.485 -9.007 -11.263 1.00 94.62 88 SER A C 1
ATOM 693 O O . SER A 1 88 ? 21.528 -9.750 -11.030 1.00 94.62 88 SER A O 1
ATOM 695 N N . PRO A 1 89 ? 23.754 -9.449 -11.278 1.00 95.62 89 PRO A N 1
ATOM 696 C CA . PRO A 1 89 ? 24.085 -10.830 -10.978 1.00 95.62 89 PRO A CA 1
ATOM 697 C C . PRO A 1 89 ? 23.672 -11.177 -9.547 1.00 95.62 89 PRO A C 1
ATOM 699 O O . PRO A 1 89 ? 23.806 -10.374 -8.614 1.00 95.62 89 PRO A O 1
ATOM 702 N N . THR A 1 90 ? 23.182 -12.401 -9.378 1.00 95.75 90 THR A N 1
ATOM 703 C CA . THR A 1 90 ? 22.959 -12.988 -8.055 1.00 95.75 90 THR A CA 1
ATOM 704 C C . THR A 1 90 ? 24.296 -13.116 -7.313 1.00 95.75 90 THR A C 1
ATOM 706 O O . THR A 1 90 ? 25.350 -13.053 -7.947 1.00 95.75 90 THR A O 1
ATOM 709 N N . PRO A 1 91 ? 24.307 -13.326 -5.983 1.00 96.31 91 PRO A N 1
ATOM 710 C CA . PRO A 1 91 ? 25.558 -13.512 -5.246 1.00 96.31 91 PRO A CA 1
ATOM 711 C C . PRO A 1 91 ? 26.471 -14.586 -5.854 1.00 96.31 91 PRO A C 1
ATOM 713 O O . PRO A 1 91 ? 27.670 -14.368 -5.947 1.00 96.31 91 PRO A O 1
ATOM 716 N N . HIS A 1 92 ? 25.900 -15.694 -6.343 1.00 95.44 92 HIS A N 1
ATOM 717 C CA . HIS A 1 92 ? 26.650 -16.739 -7.042 1.00 95.44 92 HIS A CA 1
ATOM 718 C C . HIS A 1 92 ? 27.228 -16.251 -8.377 1.00 95.44 92 HIS A C 1
ATOM 720 O O . HIS A 1 92 ? 28.414 -16.427 -8.626 1.00 95.44 92 HIS A O 1
ATOM 726 N N . GLY A 1 93 ? 26.426 -15.562 -9.195 1.00 93.38 93 GLY A N 1
ATOM 727 C CA . GLY A 1 93 ? 26.882 -15.005 -10.473 1.00 93.38 93 GLY A CA 1
ATOM 728 C C . GLY A 1 93 ? 27.890 -13.855 -10.351 1.00 93.38 93 GLY A C 1
ATOM 729 O O . GLY A 1 93 ? 28.378 -13.388 -11.369 1.00 93.38 93 GLY A O 1
ATOM 730 N N . LYS A 1 94 ? 28.179 -13.372 -9.134 1.00 92.75 94 LYS A N 1
ATOM 731 C CA . LYS A 1 94 ? 29.278 -12.432 -8.850 1.00 92.75 94 LYS A CA 1
ATOM 732 C C . LYS A 1 94 ? 30.599 -13.132 -8.514 1.00 92.75 94 LYS A C 1
ATOM 734 O O . LYS A 1 94 ? 31.627 -12.466 -8.491 1.00 92.75 94 LYS A O 1
ATOM 739 N N . MET A 1 95 ? 30.551 -14.414 -8.140 1.00 88.62 95 MET A N 1
ATOM 740 C CA . MET A 1 95 ? 31.720 -15.190 -7.703 1.00 88.62 95 MET A CA 1
ATOM 741 C C . MET A 1 95 ? 32.426 -15.907 -8.862 1.00 88.62 95 MET A C 1
ATOM 743 O O . MET A 1 95 ? 33.589 -16.272 -8.711 1.00 88.62 95 MET A O 1
ATOM 747 N N . THR A 1 96 ? 31.722 -16.127 -9.974 1.00 68.06 96 THR A N 1
ATOM 748 C CA . THR A 1 96 ? 32.267 -16.539 -11.282 1.00 68.06 96 THR A CA 1
ATOM 749 C C . THR A 1 96 ? 32.676 -15.332 -12.100 1.00 68.06 96 THR A C 1
ATOM 751 O O . THR A 1 96 ? 33.766 -15.386 -12.704 1.00 68.06 96 THR A O 1
#

Sequence (96 aa):
RPTKRRLSQYSICTRSGLREIAIKFAEQSLENDAPEQMALKYVCEMFGDPQAVLTGARHVAATEISCEPWVKQYVRGIYMQNALVSVSPTPHGKMT

Foldseek 3Di:
DPDPDDADLLNVLVVLVLQVVLVVCVVCVVVPDDQQVSLVVSDDPCQPHSVSSVVSSVVNVVVVCVPDPVSVVVVVVCCVVDPDDDDDDDPVRVVD

pLDDT: mean 85.51, std 11.96, range [45.59, 97.38]

Secondary structure (DSSP, 8-state):
--------HHHHHHHTTHHHHHHHHHHHTTTT--HHHHHGGG-BTTB-SHHHHHHHHHHHHHHHHHH-HHHHHHHHHHHHHHPPP-----TGGGT-

Radius of gyration: 19.4 Å; chains: 1; bounding box: 48×50×42 Å

InterPro domains:
  IPR017072 Transcription elongation factor Spt6 [PTHR10145] (5-96)
  IPR023323 Tex-like domain superfamily [G3DSA:1.10.3500.10] (9-96)

Organism: Noccaea caerulescens (NCBI:txid107243)